Protein AF-X8CKJ4-F1 (afdb_monomer)

Organism: NCBI:txid1299334

Solvent-accessible surface area (backbone atoms only — not comparable to full-atom values): 7075 Å² total; per-residue (Å²): 136,66,80,82,80,67,78,68,46,52,74,96,68,57,70,65,60,54,52,52,49,43,58,41,60,77,74,44,66,90,84,60,79,77,89,66,78,39,74,68,74,57,91,97,54,74,76,64,42,65,44,78,80,78,81,80,62,81,64,52,54,68,33,39,58,53,70,74,53,47,56,64,44,53,79,79,44,57,70,70,46,46,53,50,48,62,72,48,64,50,80,65,81,48,67,63,61,75,72,41,75,43,53,63,66,45,72,54,48,85

pLDDT: mean 71.74, std 13.27, range [31.89, 90.19]

Structure (mmCIF, N/CA/C/O backbone):
data_AF-X8CKJ4-F1
#
_entry.id   AF-X8CKJ4-F1
#
loop_
_atom_site.group_PDB
_atom_site.id
_atom_site.type_symbol
_atom_site.label_atom_id
_atom_site.label_alt_id
_atom_site.label_comp_id
_atom_site.label_asym_id
_atom_site.label_entity_id
_atom_site.label_seq_id
_atom_site.pdbx_PDB_ins_code
_atom_site.Cartn_x
_atom_site.Cartn_y
_atom_site.Cartn_z
_atom_site.occupancy
_atom_site.B_iso_or_equiv
_atom_site.auth_seq_id
_atom_site.auth_comp_id
_atom_site.auth_asym_id
_atom_site.auth_atom_id
_atom_site.pdbx_PDB_model_num
ATOM 1 N N . MET A 1 1 ? 17.282 -19.488 1.053 1.00 34.41 1 MET A N 1
ATOM 2 C CA . MET A 1 1 ? 15.994 -19.614 1.767 1.00 34.41 1 MET A CA 1
ATOM 3 C C . MET A 1 1 ? 14.910 -19.018 0.884 1.00 34.41 1 MET A C 1
ATOM 5 O O . MET A 1 1 ? 15.140 -17.942 0.346 1.00 34.41 1 MET A O 1
ATOM 9 N N . ARG A 1 2 ? 13.818 -19.746 0.620 1.00 31.89 2 ARG A N 1
ATOM 10 C CA . ARG A 1 2 ? 12.728 -19.288 -0.262 1.00 31.89 2 ARG A CA 1
ATOM 11 C C . ARG A 1 2 ? 11.690 -18.553 0.589 1.00 31.89 2 ARG A C 1
ATOM 13 O O . ARG A 1 2 ? 11.316 -19.073 1.635 1.00 31.89 2 ARG A O 1
ATOM 20 N N . CYS A 1 3 ? 11.215 -17.388 0.141 1.00 32.31 3 CYS A N 1
ATOM 21 C CA . CYS A 1 3 ? 10.183 -16.604 0.840 1.00 32.31 3 CYS A CA 1
ATOM 22 C C . CYS A 1 3 ? 8.890 -17.398 1.128 1.00 32.31 3 CYS A C 1
ATOM 24 O O . CYS A 1 3 ? 8.136 -17.026 2.017 1.00 32.31 3 CYS A O 1
ATOM 26 N N . GLU A 1 4 ? 8.665 -18.517 0.434 1.00 38.94 4 GLU A N 1
ATOM 27 C CA . GLU A 1 4 ? 7.529 -19.428 0.633 1.00 38.94 4 GLU A CA 1
ATOM 28 C C . GLU A 1 4 ? 7.478 -20.074 2.032 1.00 38.94 4 GLU A C 1
ATOM 30 O O . GLU A 1 4 ? 6.409 -20.486 2.466 1.00 38.94 4 GLU A O 1
ATOM 35 N N . GLN A 1 5 ? 8.596 -20.152 2.766 1.00 38.59 5 GLN A N 1
ATOM 36 C CA . GLN A 1 5 ? 8.650 -20.855 4.059 1.00 38.59 5 GLN A CA 1
ATOM 37 C C . GLN A 1 5 ? 8.193 -20.033 5.272 1.00 38.59 5 GLN A C 1
ATOM 39 O O . GLN A 1 5 ? 8.125 -20.591 6.362 1.00 38.59 5 GLN A O 1
ATOM 44 N N . LEU A 1 6 ? 7.882 -18.743 5.116 1.00 42.69 6 LEU A N 1
ATOM 45 C CA . LEU A 1 6 ? 7.510 -17.893 6.254 1.00 42.69 6 LEU A CA 1
ATOM 46 C C . LEU A 1 6 ? 6.009 -17.612 6.373 1.00 42.69 6 LEU A C 1
ATOM 48 O O . LEU A 1 6 ? 5.610 -17.014 7.359 1.00 42.69 6 LEU A O 1
ATOM 52 N N . GLY A 1 7 ? 5.166 -17.997 5.407 1.00 42.62 7 GLY A N 1
ATOM 53 C CA . GLY A 1 7 ? 3.721 -17.708 5.467 1.00 42.62 7 GLY A CA 1
ATOM 54 C C . GLY A 1 7 ? 3.357 -16.211 5.506 1.00 42.62 7 GLY A C 1
ATOM 55 O O . GLY A 1 7 ? 2.177 -15.877 5.508 1.00 42.62 7 GLY A O 1
ATOM 56 N N . LEU A 1 8 ? 4.355 -15.320 5.486 1.00 50.59 8 LEU A N 1
ATOM 57 C CA . LEU A 1 8 ? 4.212 -13.873 5.528 1.00 50.59 8 LEU A CA 1
ATOM 58 C C . LEU A 1 8 ? 3.658 -13.393 4.185 1.00 50.59 8 LEU A C 1
ATOM 60 O O . LEU A 1 8 ? 4.369 -13.312 3.183 1.00 50.59 8 LEU A O 1
ATOM 64 N N . ARG A 1 9 ? 2.364 -13.075 4.164 1.00 58.41 9 ARG A N 1
ATOM 65 C CA . ARG A 1 9 ? 1.652 -12.475 3.015 1.00 58.41 9 ARG A CA 1
ATOM 66 C C . ARG A 1 9 ? 1.801 -10.953 2.961 1.00 58.41 9 ARG A C 1
ATOM 68 O O . ARG A 1 9 ? 1.004 -10.268 2.326 1.00 58.41 9 ARG A O 1
ATOM 75 N N . TRP A 1 10 ? 2.793 -10.427 3.668 1.00 56.47 10 TRP A N 1
ATOM 76 C CA . TRP A 1 10 ? 2.928 -9.011 3.935 1.00 56.47 10 TRP A CA 1
ATOM 77 C C . TRP A 1 10 ? 4.029 -8.514 3.008 1.00 56.47 10 TRP A C 1
ATOM 79 O O . TRP A 1 10 ? 5.098 -9.124 2.898 1.00 56.47 10 TRP A O 1
ATOM 89 N N . LEU A 1 11 ? 3.753 -7.430 2.290 1.00 63.75 11 LEU A N 1
ATOM 90 C CA . LEU A 1 11 ? 4.761 -6.796 1.455 1.00 63.75 11 LEU A CA 1
ATOM 91 C C . LEU A 1 11 ? 5.901 -6.331 2.373 1.00 63.75 11 LEU A C 1
ATOM 93 O O . LEU A 1 11 ? 5.632 -5.758 3.426 1.00 63.75 11 LEU A O 1
ATOM 97 N N . LEU A 1 12 ? 7.154 -6.589 1.990 1.00 58.12 12 LEU A N 1
ATOM 98 C CA . LEU A 1 12 ? 8.346 -6.116 2.702 1.00 58.12 12 LEU A CA 1
ATOM 99 C C . LEU A 1 12 ? 8.347 -4.576 2.685 1.00 58.12 12 LEU A C 1
ATOM 101 O O . LEU A 1 12 ? 8.888 -3.951 1.776 1.00 58.12 12 LEU A O 1
ATOM 105 N N . THR A 1 13 ? 7.654 -3.981 3.651 1.00 67.25 13 THR A N 1
ATOM 106 C CA . THR A 1 13 ? 7.495 -2.541 3.829 1.00 67.25 13 THR A CA 1
ATOM 107 C C . THR A 1 13 ? 8.354 -2.117 5.003 1.00 67.25 13 THR A C 1
ATOM 109 O O . THR A 1 13 ? 8.373 -2.776 6.043 1.00 67.25 13 THR A O 1
ATOM 112 N N . ASP A 1 14 ? 9.100 -1.032 4.844 1.00 77.25 14 ASP A N 1
ATOM 113 C CA . ASP A 1 14 ? 9.810 -0.448 5.970 1.00 77.25 14 ASP A CA 1
ATOM 114 C C . ASP A 1 14 ? 8.862 0.422 6.815 1.00 77.25 14 ASP A C 1
ATOM 116 O O . ASP A 1 14 ? 7.748 0.778 6.416 1.00 77.25 14 ASP A O 1
ATOM 120 N N . LYS A 1 15 ? 9.309 0.756 8.028 1.00 77.69 15 LYS A N 1
ATOM 121 C CA . LYS A 1 15 ? 8.548 1.587 8.966 1.00 77.69 15 LYS A CA 1
ATOM 122 C C . LYS A 1 15 ? 8.310 3.005 8.433 1.00 77.69 15 LYS A C 1
ATOM 124 O O . LYS A 1 15 ? 7.305 3.625 8.780 1.00 77.69 15 LYS A O 1
ATOM 129 N N . TYR A 1 16 ? 9.222 3.536 7.620 1.00 80.12 16 TYR A N 1
ATOM 130 C CA . TYR A 1 16 ? 9.096 4.882 7.068 1.00 80.12 16 TYR A CA 1
ATOM 131 C C . TYR A 1 16 ? 7.905 4.965 6.106 1.00 80.12 16 TYR A C 1
ATOM 133 O O . TYR A 1 16 ? 7.083 5.872 6.248 1.00 80.12 16 TYR A O 1
ATOM 141 N N . GLU A 1 17 ? 7.735 3.973 5.233 1.00 81.69 17 GLU A N 1
ATOM 142 C CA . GLU A 1 17 ? 6.585 3.876 4.324 1.00 81.69 17 GLU A CA 1
ATOM 143 C C . GLU A 1 17 ? 5.246 3.816 5.082 1.00 81.69 17 GLU A C 1
ATOM 145 O O . GLU A 1 17 ? 4.294 4.515 4.730 1.00 81.69 17 GLU A O 1
ATOM 150 N N . LEU A 1 18 ? 5.180 3.063 6.187 1.00 81.38 18 LEU A N 1
ATOM 151 C CA . LEU A 1 18 ? 3.980 2.997 7.036 1.00 81.38 18 LEU A CA 1
ATOM 152 C C . LEU A 1 18 ? 3.672 4.335 7.720 1.00 81.38 18 LEU A C 1
ATOM 154 O O . LEU A 1 18 ? 2.515 4.741 7.816 1.00 81.38 18 LEU A O 1
ATOM 158 N N . THR A 1 19 ? 4.710 5.051 8.152 1.00 82.69 19 THR A N 1
ATOM 159 C CA . THR A 1 19 ? 4.547 6.369 8.781 1.00 82.69 19 THR A CA 1
ATOM 160 C C . THR A 1 19 ? 4.070 7.411 7.762 1.00 82.69 19 THR A C 1
ATOM 162 O O . THR A 1 19 ? 3.209 8.237 8.068 1.00 82.69 19 THR A O 1
ATOM 165 N N . MET A 1 20 ? 4.581 7.360 6.525 1.00 84.19 20 MET A N 1
ATOM 166 C CA . MET A 1 20 ? 4.100 8.210 5.430 1.00 84.19 20 MET A CA 1
ATOM 167 C C . MET A 1 20 ? 2.648 7.908 5.061 1.00 84.19 20 MET A C 1
ATOM 169 O O . MET A 1 20 ? 1.877 8.832 4.796 1.00 84.19 20 MET A O 1
ATOM 173 N N . LEU A 1 21 ? 2.264 6.629 5.052 1.00 82.31 21 LEU A N 1
ATOM 174 C CA . LEU A 1 21 ? 0.887 6.235 4.789 1.00 82.31 21 LEU A CA 1
ATOM 175 C C . LEU A 1 21 ? -0.063 6.783 5.858 1.00 82.31 21 LEU A C 1
ATOM 177 O O . LEU A 1 21 ? -1.085 7.358 5.495 1.00 82.31 21 LEU A O 1
ATOM 181 N N . ALA A 1 22 ? 0.299 6.682 7.138 1.00 82.50 22 ALA A N 1
ATOM 182 C CA . ALA A 1 22 ? -0.496 7.236 8.234 1.00 82.50 22 ALA A CA 1
ATOM 183 C C . ALA A 1 22 ? -0.708 8.752 8.079 1.00 82.50 22 ALA A C 1
ATOM 185 O O . ALA A 1 22 ? -1.835 9.249 8.116 1.00 82.50 22 ALA A O 1
ATOM 186 N N . ALA A 1 23 ? 0.368 9.493 7.787 1.00 84.50 23 ALA A N 1
ATOM 187 C CA . ALA A 1 23 ? 0.286 10.931 7.526 1.00 84.50 23 ALA A CA 1
ATOM 188 C C . ALA A 1 23 ? -0.616 11.259 6.320 1.00 84.50 23 ALA A C 1
ATOM 190 O O . ALA A 1 23 ? -1.345 12.256 6.320 1.00 84.50 23 ALA A O 1
ATOM 191 N N . ARG A 1 24 ? -0.597 10.411 5.288 1.00 82.50 24 ARG A N 1
ATOM 192 C CA . ARG A 1 24 ? -1.456 10.556 4.112 1.00 82.50 24 ARG A CA 1
ATOM 193 C C . ARG A 1 24 ? -2.921 10.268 4.431 1.00 82.50 24 ARG A C 1
ATOM 195 O O . ARG A 1 24 ? -3.766 11.048 4.007 1.00 82.50 24 ARG A O 1
ATOM 202 N N . CYS A 1 25 ? -3.230 9.213 5.183 1.00 81.56 25 CYS A N 1
ATOM 203 C CA . CYS A 1 25 ? -4.598 8.897 5.610 1.00 81.56 25 CYS A CA 1
ATOM 204 C C . CYS A 1 25 ? -5.222 10.035 6.431 1.00 81.56 25 CYS A C 1
ATOM 206 O O . CYS A 1 25 ? -6.411 10.309 6.294 1.00 81.56 25 CYS A O 1
ATOM 208 N N . ALA A 1 26 ? -4.413 10.757 7.210 1.00 82.50 26 ALA A N 1
ATOM 209 C CA . ALA A 1 26 ? -4.866 11.925 7.964 1.00 82.50 26 ALA A CA 1
ATOM 210 C C . ALA A 1 26 ? -5.175 13.161 7.093 1.00 82.50 26 ALA A C 1
ATOM 212 O O . ALA A 1 26 ? -5.880 14.065 7.536 1.00 82.50 26 ALA A O 1
ATOM 213 N N . THR A 1 27 ? -4.630 13.241 5.874 1.00 83.12 27 THR A N 1
ATOM 214 C CA . THR A 1 27 ? -4.633 14.475 5.062 1.00 83.12 27 THR A CA 1
ATOM 215 C C . THR A 1 27 ? -5.311 14.333 3.703 1.00 83.12 27 THR A C 1
ATOM 217 O O . THR A 1 27 ? -5.646 15.337 3.073 1.00 83.12 27 THR A O 1
ATOM 220 N N . VAL A 1 28 ? -5.524 13.105 3.229 1.00 78.25 28 VAL A N 1
ATOM 221 C CA . VAL A 1 28 ? -5.980 12.809 1.871 1.00 78.25 28 VAL A CA 1
ATOM 222 C C . VAL A 1 28 ? -7.066 11.729 1.914 1.00 78.25 28 VAL A C 1
ATOM 224 O O . VAL A 1 28 ? -6.896 10.727 2.607 1.00 78.25 28 VAL A O 1
ATOM 227 N N . PRO A 1 29 ? -8.169 11.870 1.151 1.00 76.94 29 PRO A N 1
ATOM 228 C CA . PRO A 1 29 ? -9.198 10.841 1.093 1.00 76.94 29 PRO A CA 1
ATOM 229 C C . PRO A 1 29 ? -8.651 9.518 0.523 1.00 76.94 29 PRO A C 1
ATOM 231 O O . PRO A 1 29 ? -7.815 9.533 -0.389 1.00 76.94 29 PRO A O 1
ATOM 234 N N . PRO A 1 30 ? -9.183 8.367 0.975 1.00 68.69 30 PRO A N 1
ATOM 235 C CA . PRO A 1 30 ? -8.698 7.037 0.589 1.00 68.69 30 PRO A CA 1
ATOM 236 C C . PRO A 1 30 ? -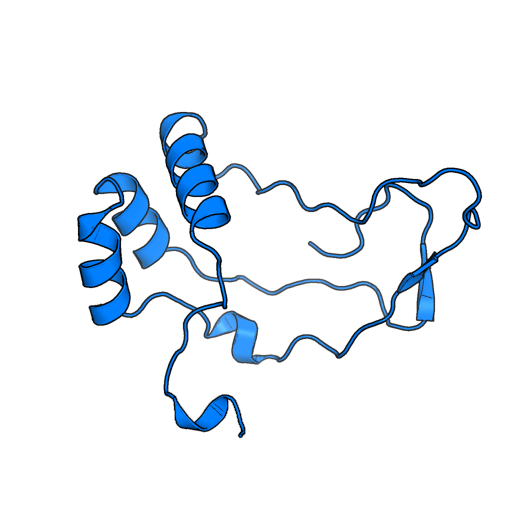8.835 6.727 -0.913 1.00 68.69 30 PRO A C 1
ATOM 238 O O . PRO A 1 30 ? -8.185 5.818 -1.418 1.00 68.69 30 PRO A O 1
ATOM 241 N N . SER A 1 31 ? -9.639 7.495 -1.655 1.00 68.88 31 SER A N 1
ATOM 242 C CA . SER A 1 31 ? -9.817 7.360 -3.107 1.00 68.88 31 SER A CA 1
ATOM 243 C C . SER A 1 31 ? -8.699 7.991 -3.945 1.00 68.88 31 SER A C 1
ATOM 245 O O . SER A 1 31 ? -8.631 7.758 -5.155 1.00 68.88 31 SER A O 1
ATOM 247 N N . ALA A 1 32 ? -7.813 8.791 -3.346 1.00 65.38 32 ALA A N 1
ATOM 248 C CA . ALA A 1 32 ? -6.692 9.371 -4.072 1.00 65.38 32 ALA A CA 1
ATOM 249 C C . ALA A 1 32 ? -5.681 8.278 -4.450 1.00 65.38 32 ALA A C 1
ATOM 251 O O . ALA A 1 32 ? -5.208 7.523 -3.599 1.00 65.38 32 ALA A O 1
ATOM 252 N N . ALA A 1 33 ? -5.279 8.226 -5.719 1.00 64.38 33 ALA A N 1
ATOM 253 C CA . ALA A 1 33 ? -4.232 7.308 -6.157 1.00 64.38 33 ALA A CA 1
ATOM 254 C C . ALA A 1 33 ? -2.883 7.663 -5.495 1.00 64.38 33 ALA A C 1
ATOM 256 O O . ALA A 1 33 ? -2.542 8.851 -5.418 1.00 64.38 33 ALA A O 1
ATOM 257 N N . PRO A 1 34 ? -2.102 6.678 -5.014 1.00 63.84 34 PRO A N 1
ATOM 258 C CA . PRO A 1 34 ? -0.763 6.941 -4.510 1.00 63.84 34 PRO A CA 1
ATOM 259 C C . PRO A 1 34 ? 0.156 7.421 -5.647 1.00 63.84 34 PRO A C 1
ATOM 261 O O . PRO A 1 34 ? -0.034 7.054 -6.815 1.00 63.84 34 PRO A O 1
ATOM 264 N N . PRO A 1 35 ? 1.162 8.255 -5.347 1.00 61.69 35 PRO A N 1
ATOM 265 C CA . PRO A 1 35 ? 2.125 8.678 -6.351 1.00 61.69 35 PRO A CA 1
ATOM 266 C C . PRO A 1 35 ? 2.966 7.477 -6.811 1.00 61.69 35 PRO A C 1
ATOM 268 O O . PRO A 1 35 ? 3.822 6.997 -6.080 1.00 61.69 35 PRO A O 1
ATOM 271 N N . SER A 1 36 ? 2.770 6.997 -8.045 1.00 61.19 36 SER A N 1
ATOM 272 C CA . SER A 1 36 ? 3.766 6.122 -8.679 1.00 61.19 36 SER A CA 1
ATOM 273 C C . SER A 1 36 ? 4.936 6.955 -9.207 1.00 61.19 36 SER A C 1
ATOM 275 O O . SER A 1 36 ? 4.731 7.927 -9.941 1.00 61.19 36 SER A O 1
ATOM 277 N N . SER A 1 37 ? 6.162 6.596 -8.823 1.00 57.62 37 SER A N 1
ATOM 278 C CA . SER A 1 37 ? 7.378 7.252 -9.307 1.00 57.62 37 SER A CA 1
ATOM 279 C C . SER A 1 37 ? 8.290 6.254 -10.010 1.00 57.62 37 SER A C 1
ATOM 281 O O . SER A 1 37 ? 8.352 5.073 -9.678 1.00 57.62 37 SER A O 1
ATOM 283 N N . CYS A 1 38 ? 8.996 6.740 -11.022 1.00 61.75 38 CYS A N 1
ATOM 284 C CA . CYS A 1 38 ? 10.153 6.064 -11.582 1.00 61.75 38 CYS A CA 1
ATOM 285 C C . CYS A 1 38 ? 11.347 6.995 -11.387 1.00 61.75 38 CYS A C 1
ATOM 287 O O . CYS A 1 38 ? 11.168 8.215 -11.352 1.00 61.75 38 CYS A O 1
ATOM 289 N N . SER A 1 39 ? 12.546 6.428 -11.222 1.00 62.94 39 SER A N 1
ATOM 290 C CA . SER A 1 39 ? 13.724 7.170 -10.768 1.00 62.94 39 SER A CA 1
ATOM 291 C C . SER A 1 39 ? 13.888 8.504 -11.509 1.00 62.94 39 SER A C 1
ATOM 293 O O . SER A 1 39 ? 13.856 8.512 -12.748 1.00 62.94 39 SER A O 1
ATOM 295 N N . PRO A 1 40 ? 14.120 9.613 -10.788 1.00 61.94 40 PRO A N 1
ATOM 296 C CA . PRO A 1 40 ? 14.281 10.918 -11.407 1.00 61.94 40 PRO A CA 1
ATOM 297 C C . PRO A 1 40 ? 15.476 10.925 -12.379 1.00 61.94 40 PRO A C 1
ATOM 299 O O . PRO A 1 40 ? 16.371 10.062 -12.299 1.00 61.94 40 PRO A O 1
ATOM 302 N N . PRO A 1 41 ? 15.500 11.858 -13.347 1.00 64.44 41 PRO A N 1
ATOM 303 C CA . PRO A 1 41 ? 16.706 12.128 -14.123 1.00 64.44 41 PRO A CA 1
ATOM 304 C C . PRO A 1 41 ? 17.887 12.381 -13.180 1.00 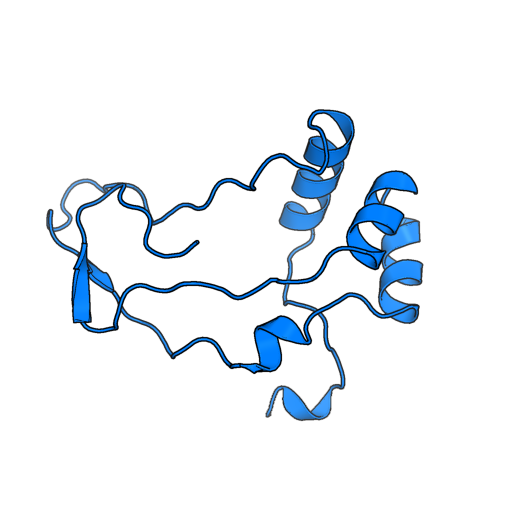64.44 41 PRO A C 1
ATOM 306 O O . PRO A 1 41 ? 17.735 12.994 -12.129 1.00 64.44 41 PRO A O 1
ATOM 309 N N . ALA A 1 42 ? 19.059 11.869 -13.549 1.00 66.50 42 ALA A N 1
ATOM 310 C CA . ALA A 1 42 ? 20.289 12.051 -12.788 1.00 66.50 42 ALA A CA 1
ATOM 311 C C . ALA A 1 42 ? 21.354 12.644 -13.721 1.00 66.50 42 ALA A C 1
ATOM 313 O O . ALA A 1 42 ? 21.451 12.182 -14.866 1.00 66.50 42 ALA A O 1
ATOM 314 N N . PRO A 1 43 ? 22.132 13.641 -13.268 1.00 77.56 43 PRO A N 1
ATOM 315 C CA . PRO A 1 43 ? 23.167 14.262 -14.085 1.00 77.56 43 PRO A CA 1
ATOM 316 C C . PRO A 1 43 ? 24.228 13.233 -14.499 1.00 77.56 43 PRO A C 1
ATOM 318 O O . PRO A 1 43 ? 24.560 12.323 -13.740 1.00 77.56 43 PRO A O 1
ATOM 321 N N . GLY A 1 44 ? 24.720 13.342 -15.735 1.00 76.62 44 GLY A N 1
ATOM 322 C CA . GLY A 1 44 ? 25.719 12.424 -16.297 1.00 76.62 44 GLY A CA 1
ATOM 323 C C . GLY A 1 44 ? 25.197 11.030 -16.672 1.00 76.62 44 GLY A C 1
ATOM 324 O O . GLY A 1 44 ? 25.986 10.180 -17.078 1.00 76.62 44 GLY A O 1
ATOM 325 N N . ARG A 1 45 ? 23.886 10.767 -16.559 1.00 67.00 45 ARG A N 1
ATOM 326 C CA . ARG A 1 45 ? 23.285 9.497 -16.995 1.00 67.00 45 ARG A CA 1
ATOM 327 C C . ARG A 1 45 ? 22.631 9.607 -18.374 1.00 67.00 45 ARG A C 1
ATOM 329 O O . ARG A 1 45 ? 22.128 10.676 -18.717 1.00 67.00 45 ARG A O 1
ATOM 336 N N . PRO A 1 46 ? 22.567 8.499 -19.137 1.00 67.69 46 PRO A N 1
ATOM 337 C CA . PRO A 1 46 ? 21.867 8.473 -20.415 1.00 67.69 46 PRO A CA 1
ATOM 338 C C . PRO A 1 46 ? 20.415 8.946 -20.279 1.00 67.69 46 PRO A C 1
ATOM 340 O O . PRO A 1 46 ? 19.715 8.591 -19.324 1.00 67.69 46 PRO A O 1
ATOM 343 N N . SER A 1 47 ? 19.954 9.701 -21.278 1.00 70.19 47 SER A N 1
ATOM 344 C CA . SER A 1 47 ? 18.564 10.158 -21.426 1.00 70.19 47 SER A CA 1
ATOM 345 C C . SER A 1 47 ? 17.577 9.020 -21.704 1.00 70.19 47 SER A C 1
ATOM 347 O O . SER A 1 47 ? 16.370 9.241 -21.728 1.00 70.19 47 SER A O 1
ATOM 349 N N . LEU A 1 48 ? 18.080 7.799 -21.891 1.00 66.81 48 LEU A N 1
ATOM 350 C CA . LEU A 1 48 ? 17.302 6.602 -22.148 1.00 66.81 48 LEU A CA 1
ATOM 351 C C . LEU A 1 48 ? 17.621 5.542 -21.095 1.00 66.81 48 LEU A C 1
ATOM 353 O O . LEU A 1 48 ? 18.782 5.194 -20.880 1.00 66.81 48 LEU A O 1
ATOM 357 N N . ARG A 1 49 ? 16.586 5.009 -20.445 1.00 69.44 49 ARG A N 1
ATOM 358 C CA . ARG A 1 49 ? 16.708 3.913 -19.475 1.00 69.44 49 ARG A CA 1
ATOM 359 C C . ARG A 1 49 ? 15.930 2.710 -19.973 1.00 69.44 49 ARG A C 1
ATOM 361 O O . ARG A 1 4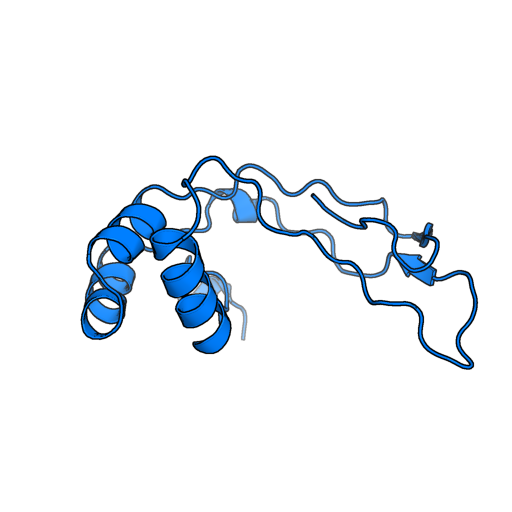9 ? 14.881 2.873 -20.580 1.00 69.44 49 ARG A O 1
ATOM 368 N N . VAL A 1 50 ? 16.423 1.505 -19.719 1.00 71.62 50 VAL A N 1
ATOM 369 C CA . VAL A 1 50 ? 15.716 0.273 -20.086 1.00 71.62 50 VAL A CA 1
ATOM 370 C C . VAL A 1 50 ? 15.016 -0.283 -18.854 1.00 71.62 50 VAL A C 1
ATOM 372 O O . VAL A 1 50 ? 15.635 -0.414 -17.800 1.00 71.62 50 VAL A O 1
ATOM 375 N N . VAL A 1 51 ? 13.734 -0.624 -18.985 1.00 71.44 51 VAL A N 1
ATOM 376 C CA . VAL A 1 51 ? 12.976 -1.309 -17.931 1.00 71.44 51 VAL A CA 1
ATOM 377 C C . VAL A 1 51 ? 13.595 -2.685 -17.705 1.00 71.44 51 VAL A C 1
ATOM 379 O O . VAL A 1 51 ? 13.559 -3.555 -18.585 1.00 71.44 51 VAL A O 1
ATOM 382 N N . ALA A 1 52 ? 14.161 -2.866 -16.516 1.00 64.81 52 ALA A N 1
ATOM 383 C CA . ALA A 1 52 ? 14.763 -4.101 -16.041 1.00 64.81 52 ALA A CA 1
ATOM 384 C C . ALA A 1 52 ? 14.116 -4.524 -14.713 1.00 64.81 52 ALA A C 1
ATOM 386 O O . ALA A 1 52 ? 13.630 -3.685 -13.961 1.00 64.81 52 ALA A O 1
ATOM 387 N N . GLY A 1 53 ? 14.098 -5.831 -14.452 1.00 67.19 53 GLY A N 1
ATOM 388 C CA . GLY A 1 53 ? 13.454 -6.434 -13.285 1.00 67.19 53 GLY A CA 1
ATOM 389 C C . GLY A 1 53 ? 12.941 -7.842 -13.585 1.00 67.19 53 GLY A C 1
ATOM 390 O O . GLY A 1 53 ? 12.881 -8.261 -14.749 1.00 67.19 53 GLY A O 1
ATOM 391 N N . LEU A 1 54 ? 12.592 -8.576 -12.530 1.00 61.19 54 LEU A N 1
ATOM 392 C CA . LEU A 1 54 ? 11.813 -9.809 -12.636 1.00 61.19 54 LEU A CA 1
ATOM 393 C C . LEU A 1 54 ? 10.332 -9.450 -12.837 1.00 61.19 54 LEU A C 1
ATOM 395 O O . LEU A 1 54 ? 9.898 -8.412 -12.330 1.00 61.19 54 LEU A O 1
ATOM 399 N N . PRO A 1 55 ? 9.553 -10.258 -13.581 1.00 65.75 55 PRO A N 1
ATOM 400 C CA . PRO A 1 55 ? 8.112 -10.058 -13.636 1.00 65.75 55 PRO A CA 1
ATOM 401 C C . PRO A 1 55 ? 7.555 -10.104 -12.213 1.00 65.75 55 PRO A C 1
ATOM 403 O O . PRO A 1 55 ? 7.920 -10.986 -11.433 1.00 65.75 55 PRO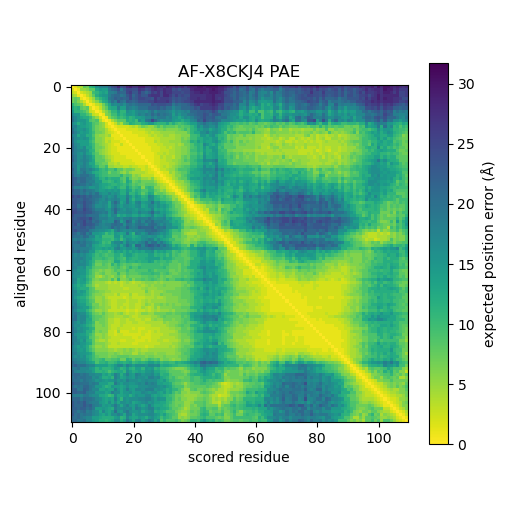 A O 1
ATOM 406 N N . LEU A 1 56 ? 6.688 -9.148 -11.877 1.00 70.00 56 LEU A N 1
ATOM 407 C CA . LEU A 1 56 ? 5.982 -9.189 -10.603 1.00 70.00 56 LEU A CA 1
ATOM 408 C C . LEU A 1 56 ? 5.167 -10.487 -10.532 1.00 70.00 56 LEU A C 1
ATOM 410 O O . LEU A 1 56 ? 4.524 -10.856 -11.523 1.00 70.00 56 LEU A O 1
ATOM 414 N N . PRO A 1 57 ? 5.207 -11.205 -9.400 1.00 70.19 57 PRO A N 1
ATOM 415 C CA . PRO A 1 57 ? 4.487 -12.458 -9.282 1.00 70.19 57 PRO A CA 1
ATOM 416 C C . PRO A 1 57 ? 2.978 -12.192 -9.289 1.00 70.19 57 PRO A C 1
ATOM 418 O O . PRO A 1 57 ? 2.503 -11.184 -8.769 1.00 70.19 57 PRO A O 1
ATOM 421 N N . ARG A 1 58 ? 2.196 -13.116 -9.862 1.00 70.12 58 ARG A N 1
ATOM 422 C CA . ARG A 1 58 ? 0.723 -13.017 -9.843 1.00 70.12 58 ARG A CA 1
ATOM 423 C C . ARG A 1 58 ? 0.156 -12.997 -8.419 1.00 70.12 58 ARG A C 1
ATOM 425 O O . ARG A 1 58 ? -0.896 -12.403 -8.211 1.00 70.12 58 ARG A O 1
ATOM 432 N N . SER A 1 59 ? 0.891 -13.558 -7.456 1.00 73.25 59 SER A N 1
ATOM 433 C CA . SER A 1 59 ? 0.561 -13.534 -6.029 1.00 73.25 59 SER A CA 1
ATOM 434 C C . SER A 1 59 ? 0.548 -12.131 -5.418 1.00 73.25 59 SER A C 1
ATOM 436 O O . SER A 1 59 ? 0.130 -11.982 -4.278 1.00 73.25 59 SER A O 1
ATOM 438 N N . VAL A 1 60 ? 0.933 -11.076 -6.152 1.00 73.06 60 VAL A N 1
ATOM 439 C CA . VAL A 1 60 ? 0.789 -9.696 -5.663 1.00 73.06 60 VAL A CA 1
ATOM 440 C C . VAL A 1 60 ? -0.650 -9.370 -5.264 1.00 73.06 60 VAL A C 1
ATOM 442 O O . VAL A 1 60 ? -0.860 -8.670 -4.279 1.00 73.06 60 VAL A O 1
ATOM 445 N N . ALA A 1 61 ? -1.637 -9.902 -5.987 1.00 73.00 61 ALA A N 1
ATOM 446 C CA . ALA A 1 61 ? -3.048 -9.705 -5.653 1.00 73.00 61 ALA A CA 1
ATOM 447 C C . ALA A 1 61 ? -3.457 -10.372 -4.323 1.00 73.00 61 ALA A C 1
ATOM 449 O O . ALA A 1 61 ? -4.491 -10.029 -3.753 1.00 73.00 61 ALA A O 1
ATOM 450 N N . GLU A 1 62 ? -2.655 -11.318 -3.834 1.00 77.06 62 GLU A N 1
ATOM 451 C CA . GLU A 1 62 ? -2.875 -12.035 -2.577 1.00 77.06 62 GLU A CA 1
ATOM 452 C C . GLU A 1 62 ? -2.194 -11.343 -1.389 1.00 77.06 62 GLU A C 1
ATOM 454 O O . GLU A 1 62 ? -2.479 -11.697 -0.244 1.00 77.06 62 GLU A O 1
ATOM 459 N N . PHE A 1 63 ? -1.324 -10.352 -1.637 1.00 77.44 63 PHE A N 1
ATOM 460 C CA . PHE A 1 63 ? -0.698 -9.589 -0.564 1.00 77.44 63 PHE A CA 1
ATOM 461 C C . PHE A 1 63 ? -1.738 -8.780 0.212 1.00 77.44 63 PHE A C 1
ATOM 463 O O . PHE A 1 63 ? -2.650 -8.162 -0.346 1.00 77.44 63 PHE A O 1
ATOM 470 N N . GLY A 1 64 ? -1.563 -8.777 1.525 1.00 80.25 64 GLY A N 1
ATOM 471 C CA . GLY A 1 64 ? -2.401 -8.076 2.480 1.00 80.25 64 GLY A CA 1
ATOM 472 C C . GLY A 1 64 ? -1.836 -8.239 3.884 1.00 80.25 64 GLY A C 1
ATOM 473 O O . GLY A 1 64 ? -0.883 -8.987 4.100 1.00 80.25 64 GLY A O 1
ATOM 474 N N . PHE A 1 65 ? -2.430 -7.531 4.831 1.00 84.00 65 PHE A N 1
ATOM 475 C CA . PHE A 1 65 ? -2.110 -7.669 6.246 1.00 84.00 65 PHE A CA 1
ATOM 476 C C . PHE A 1 65 ? -3.102 -8.668 6.846 1.00 84.00 65 PHE A C 1
ATOM 478 O O . PHE A 1 65 ? -4.312 -8.489 6.696 1.00 84.00 65 PHE A O 1
ATOM 485 N N . ASP A 1 66 ? -2.596 -9.758 7.422 1.00 84.75 66 ASP A N 1
ATOM 486 C CA . ASP A 1 66 ? -3.421 -10.672 8.214 1.00 84.75 66 ASP A CA 1
ATOM 487 C C . ASP A 1 66 ? -3.698 -10.073 9.603 1.00 84.75 66 ASP A C 1
ATOM 489 O O . ASP A 1 66 ? -3.235 -8.979 9.924 1.00 84.75 66 ASP A O 1
ATOM 493 N N . ASP A 1 67 ? -4.523 -10.744 10.405 1.00 88.12 67 ASP A N 1
ATOM 494 C CA . ASP A 1 67 ? -4.943 -10.202 11.699 1.00 88.12 67 ASP A CA 1
ATOM 495 C C . ASP A 1 67 ? -3.758 -10.021 12.660 1.00 88.12 67 ASP A C 1
ATOM 497 O O . ASP A 1 67 ? -3.640 -8.956 13.264 1.00 88.12 67 ASP A O 1
ATOM 501 N N . ASP A 1 68 ? -2.824 -10.977 12.695 1.00 87.00 68 ASP A N 1
ATOM 502 C CA . ASP A 1 68 ? -1.592 -10.887 13.491 1.00 87.00 68 ASP A CA 1
ATOM 503 C C . ASP A 1 68 ? -0.754 -9.654 13.090 1.00 87.00 68 ASP A C 1
ATOM 505 O O . ASP A 1 68 ? -0.208 -8.944 13.940 1.00 87.00 68 ASP A O 1
ATOM 509 N N . ALA A 1 69 ? -0.681 -9.345 11.789 1.00 85.00 69 ALA A N 1
ATOM 510 C CA . ALA A 1 69 ? -0.042 -8.127 11.295 1.00 85.00 69 ALA A CA 1
ATOM 511 C C . ALA A 1 69 ? -0.706 -6.858 11.787 1.00 85.00 69 ALA A C 1
ATOM 513 O O . ALA A 1 69 ? -0.030 -5.902 12.171 1.00 85.00 69 ALA A O 1
ATOM 514 N N . LEU A 1 70 ? -2.031 -6.826 11.712 1.00 88.31 70 LEU A N 1
ATOM 515 C CA . LEU A 1 70 ? -2.805 -5.649 12.061 1.00 88.31 70 LEU A CA 1
ATOM 516 C C . LEU A 1 70 ? -2.748 -5.386 13.566 1.00 88.31 70 LEU A C 1
ATOM 518 O O . LEU A 1 70 ? -2.690 -4.221 13.949 1.00 88.31 70 LEU A O 1
ATOM 522 N N . GLU A 1 71 ? -2.692 -6.428 14.398 1.00 89.44 71 GLU A N 1
ATOM 523 C CA . GLU A 1 71 ? -2.481 -6.296 15.844 1.00 89.44 71 GLU A CA 1
ATOM 524 C C . GLU A 1 71 ? -1.125 -5.659 16.164 1.00 89.44 71 GLU A C 1
ATOM 526 O O . GLU A 1 71 ? -1.077 -4.655 16.874 1.00 89.44 71 GLU A O 1
ATOM 531 N N . LEU A 1 72 ? -0.035 -6.153 15.564 1.00 87.38 72 LEU A N 1
ATOM 532 C CA . LEU A 1 72 ? 1.298 -5.562 15.747 1.00 87.38 72 LEU A CA 1
ATOM 533 C C . LEU A 1 72 ? 1.366 -4.112 15.25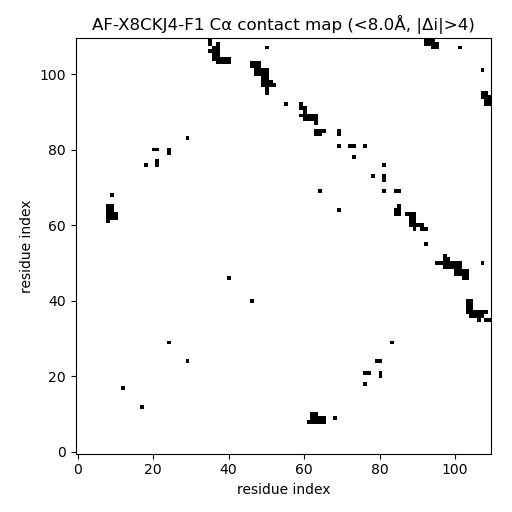3 1.00 87.38 72 LEU A C 1
ATOM 535 O O . LEU A 1 72 ? 2.019 -3.260 15.855 1.00 87.38 72 LEU A O 1
ATOM 539 N N . LEU A 1 73 ? 0.701 -3.811 14.138 1.00 87.06 73 LEU A N 1
ATOM 540 C CA . LEU A 1 73 ? 0.674 -2.463 13.581 1.00 87.06 73 LEU A CA 1
ATOM 541 C C . LEU A 1 73 ? -0.196 -1.505 14.401 1.00 87.06 73 LEU A C 1
ATOM 543 O O . LEU A 1 73 ? 0.103 -0.311 14.422 1.00 87.06 73 LEU A O 1
ATOM 547 N N . ALA A 1 74 ? -1.223 -1.998 15.096 1.00 90.19 74 ALA A N 1
ATOM 548 C CA . ALA A 1 74 ? -2.079 -1.193 15.966 1.00 90.19 74 ALA A CA 1
ATOM 549 C C . ALA A 1 74 ? -1.345 -0.645 17.201 1.00 90.19 74 ALA A C 1
ATOM 551 O O . ALA A 1 74 ? -1.778 0.356 17.767 1.00 90.19 74 ALA A O 1
ATOM 552 N N . GLU A 1 75 ? -0.206 -1.229 17.589 1.00 89.56 75 GLU A N 1
ATOM 553 C CA . GLU A 1 75 ? 0.664 -0.662 18.631 1.00 89.56 75 GLU A CA 1
ATOM 554 C C . GLU A 1 75 ? 1.306 0.675 18.210 1.00 89.56 75 GLU A C 1
ATOM 556 O O . GLU A 1 75 ? 1.758 1.449 19.056 1.00 89.56 75 GLU A O 1
ATOM 561 N N . PHE A 1 76 ? 1.367 0.953 16.903 1.00 87.44 76 PHE A N 1
ATOM 562 C CA . PHE A 1 76 ? 2.085 2.094 16.330 1.00 87.44 76 PHE A CA 1
ATOM 563 C C . PHE A 1 76 ? 1.204 3.023 15.478 1.00 87.44 76 PHE A C 1
ATOM 565 O O . PHE A 1 76 ? 1.438 4.233 15.453 1.00 87.44 76 PHE A O 1
ATOM 572 N N . LEU A 1 77 ? 0.222 2.481 14.760 1.00 87.19 77 LEU A N 1
ATOM 573 C CA . LEU A 1 77 ? -0.635 3.216 13.830 1.00 87.19 77 LEU A CA 1
ATOM 574 C C . LEU A 1 77 ? -1.963 3.607 14.475 1.00 87.19 77 LEU A C 1
ATOM 576 O O . LEU A 1 77 ? -2.492 2.904 15.332 1.00 87.19 77 LEU A O 1
ATOM 580 N N . ASP A 1 78 ? -2.542 4.718 14.018 1.00 89.50 78 ASP A N 1
AT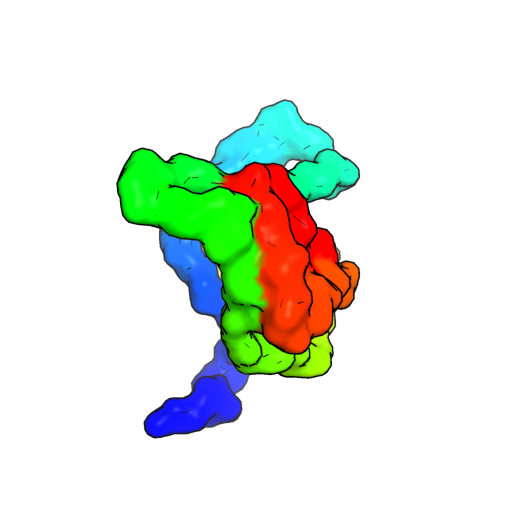OM 581 C CA . ASP A 1 78 ? -3.885 5.105 14.434 1.00 89.50 78 ASP A CA 1
ATOM 582 C C . ASP A 1 78 ? -4.951 4.132 13.872 1.00 89.50 78 ASP A C 1
ATOM 584 O O . ASP A 1 78 ? -4.747 3.528 12.809 1.00 89.50 78 ASP A O 1
ATOM 588 N N . PRO A 1 79 ? -6.119 4.001 14.532 1.00 90.12 79 PRO A N 1
ATOM 589 C CA . PRO A 1 79 ? -7.149 3.044 14.127 1.00 90.12 79 PRO A CA 1
ATOM 590 C C . PRO A 1 79 ? -7.653 3.217 12.689 1.00 90.12 79 PRO A C 1
ATOM 592 O O . PRO A 1 79 ? -7.994 2.228 12.043 1.00 90.12 79 PRO A O 1
ATOM 595 N N . ALA A 1 80 ? -7.695 4.448 12.165 1.00 86.94 80 ALA A N 1
ATOM 596 C CA . ALA A 1 80 ? -8.169 4.690 10.805 1.00 86.94 80 ALA A CA 1
ATOM 597 C C . ALA A 1 80 ? -7.158 4.184 9.767 1.00 86.94 80 ALA A C 1
ATOM 599 O O . ALA A 1 80 ? -7.551 3.628 8.739 1.00 86.94 80 ALA A O 1
ATOM 600 N N . THR A 1 81 ? -5.859 4.306 10.053 1.00 87.69 81 THR A N 1
ATOM 601 C CA . THR A 1 81 ? -4.804 3.726 9.215 1.00 87.69 81 THR A CA 1
ATOM 602 C C . THR A 1 81 ? -4.809 2.196 9.270 1.00 87.69 81 THR A C 1
ATOM 604 O O . THR A 1 81 ? -4.676 1.558 8.225 1.00 87.69 81 THR A O 1
ATOM 607 N N . VAL A 1 82 ? -5.020 1.585 10.441 1.00 90.06 82 VAL A N 1
ATOM 608 C CA . VAL A 1 82 ? -5.140 0.115 10.565 1.00 90.06 82 VAL A CA 1
ATOM 609 C C . VAL A 1 82 ? -6.341 -0.406 9.771 1.00 90.06 82 VAL A C 1
ATOM 611 O O . VAL A 1 82 ? -6.215 -1.377 9.023 1.00 90.06 82 VAL A O 1
ATOM 614 N N . GLU A 1 83 ? -7.488 0.269 9.859 1.00 89.19 83 GLU A N 1
ATOM 615 C CA . GLU A 1 83 ? -8.680 -0.104 9.094 1.00 89.19 83 GLU A CA 1
ATOM 616 C C . GLU A 1 83 ? -8.464 0.060 7.584 1.00 89.19 83 GLU A C 1
ATOM 618 O O . GLU A 1 83 ? -8.836 -0.812 6.796 1.00 89.19 83 GLU A O 1
ATOM 623 N N . TYR A 1 84 ? -7.771 1.124 7.168 1.00 85.56 84 TYR A N 1
ATOM 624 C CA . TYR A 1 84 ? -7.361 1.294 5.777 1.00 85.56 84 TYR A CA 1
ATOM 625 C C . TYR A 1 84 ? -6.501 0.115 5.293 1.00 85.56 84 TYR A C 1
ATOM 627 O O . TYR A 1 84 ? -6.744 -0.415 4.207 1.00 85.56 84 TYR A O 1
ATOM 635 N N . LEU A 1 85 ? -5.526 -0.339 6.087 1.00 87.12 85 LEU A N 1
ATOM 636 C CA . LEU A 1 85 ? -4.673 -1.480 5.735 1.00 87.12 85 LEU A CA 1
ATOM 637 C C . LEU A 1 85 ? -5.452 -2.798 5.643 1.00 87.12 85 LEU A C 1
ATOM 639 O O . LEU A 1 85 ? -5.177 -3.595 4.745 1.00 87.12 85 LEU A O 1
ATOM 643 N N . ARG A 1 86 ? -6.447 -3.003 6.513 1.00 88.69 86 ARG A N 1
ATOM 644 C CA . ARG A 1 86 ? -7.310 -4.196 6.531 1.00 88.69 86 ARG A CA 1
ATOM 645 C C . ARG A 1 86 ? -8.096 -4.373 5.231 1.00 88.69 86 ARG A C 1
ATOM 647 O O . ARG A 1 86 ? -8.216 -5.486 4.715 1.00 88.69 86 ARG A O 1
ATOM 654 N N . VAL A 1 87 ? -8.639 -3.279 4.697 1.00 86.19 87 VAL A N 1
ATOM 655 C CA . VAL A 1 87 ? -9.479 -3.306 3.485 1.00 86.19 87 VAL A CA 1
ATOM 656 C C . VAL A 1 87 ? -8.686 -3.091 2.196 1.00 86.19 87 VAL A C 1
ATOM 658 O O . VAL A 1 87 ? -9.188 -3.379 1.106 1.00 86.19 87 VAL A O 1
ATOM 661 N N . THR A 1 88 ? -7.445 -2.609 2.294 1.00 79.62 88 THR A N 1
ATOM 662 C CA . THR A 1 88 ? -6.593 -2.369 1.128 1.00 79.62 88 THR A CA 1
ATOM 663 C C . THR A 1 88 ? -6.207 -3.682 0.462 1.00 79.62 88 THR A C 1
ATOM 665 O O . THR A 1 88 ? -5.654 -4.594 1.074 1.00 79.62 88 THR A O 1
ATOM 668 N N . ARG A 1 89 ? -6.461 -3.760 -0.846 1.00 77.44 89 ARG A N 1
ATOM 669 C CA . ARG A 1 89 ? -6.038 -4.870 -1.701 1.00 77.44 89 ARG A CA 1
ATOM 670 C C . ARG A 1 89 ? -5.235 -4.338 -2.872 1.00 77.44 89 ARG A C 1
ATOM 672 O O . ARG A 1 89 ? -5.609 -3.345 -3.496 1.00 77.44 89 ARG A O 1
ATOM 679 N N . PHE A 1 90 ? -4.144 -5.022 -3.199 1.00 73.19 90 PHE A N 1
ATOM 680 C CA . PHE A 1 90 ? -3.328 -4.685 -4.359 1.00 73.19 90 PHE A CA 1
ATOM 681 C C . PHE A 1 90 ? -4.061 -5.104 -5.641 1.00 73.19 90 PHE A C 1
ATOM 683 O O . PHE A 1 90 ? -3.970 -6.240 -6.104 1.00 73.19 90 PHE A O 1
ATOM 690 N N . ALA A 1 91 ? -4.819 -4.172 -6.217 1.00 62.97 91 ALA A N 1
ATOM 691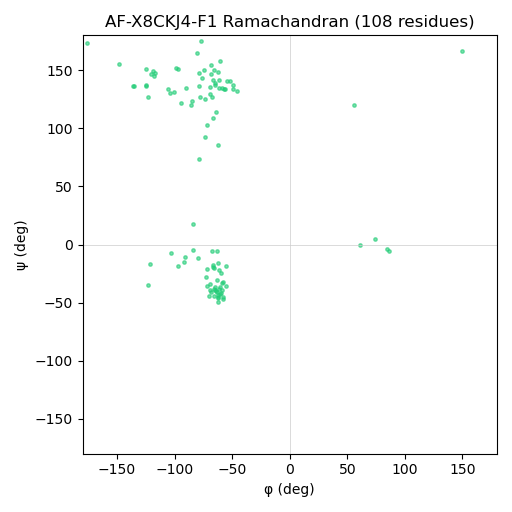 C CA . ALA A 1 91 ? -5.579 -4.374 -7.446 1.00 62.97 91 ALA A CA 1
ATOM 692 C C . ALA A 1 91 ? -4.662 -4.289 -8.680 1.00 62.97 91 ALA A C 1
ATOM 694 O O . ALA A 1 91 ? -4.700 -3.310 -9.407 1.00 62.97 91 ALA A O 1
ATOM 695 N N . ALA A 1 92 ? -3.842 -5.324 -8.891 1.00 59.16 92 ALA A N 1
ATOM 696 C CA . ALA A 1 92 ? -3.008 -5.566 -10.076 1.00 59.16 92 ALA A CA 1
ATOM 697 C C . ALA A 1 92 ? -2.017 -4.448 -10.475 1.00 59.16 92 ALA A C 1
ATOM 699 O O . ALA A 1 92 ? -2.384 -3.351 -10.877 1.00 59.16 92 ALA A O 1
ATOM 700 N N . ILE A 1 93 ? -0.721 -4.775 -10.490 1.00 64.56 93 ILE A N 1
ATOM 701 C CA . ILE A 1 93 ? 0.312 -3.852 -10.974 1.00 64.56 93 ILE A CA 1
ATOM 702 C C . ILE A 1 93 ? 0.440 -3.983 -12.494 1.00 64.56 93 ILE A C 1
ATOM 704 O O . ILE A 1 93 ? 0.800 -5.039 -13.022 1.00 64.56 93 ILE A O 1
ATOM 708 N N . SER A 1 94 ? 0.200 -2.889 -13.208 1.00 66.62 94 SER A N 1
ATOM 709 C CA . SER A 1 94 ? 0.516 -2.767 -14.627 1.00 66.62 94 SER A CA 1
ATOM 710 C C . SER A 1 94 ? 1.980 -2.350 -14.788 1.00 66.62 94 SER A C 1
ATOM 712 O O . SER A 1 94 ? 2.422 -1.344 -14.237 1.00 66.62 94 SER A O 1
ATOM 714 N N . THR A 1 95 ? 2.767 -3.140 -15.521 1.00 64.69 95 THR A N 1
ATOM 715 C CA . THR A 1 95 ? 4.198 -2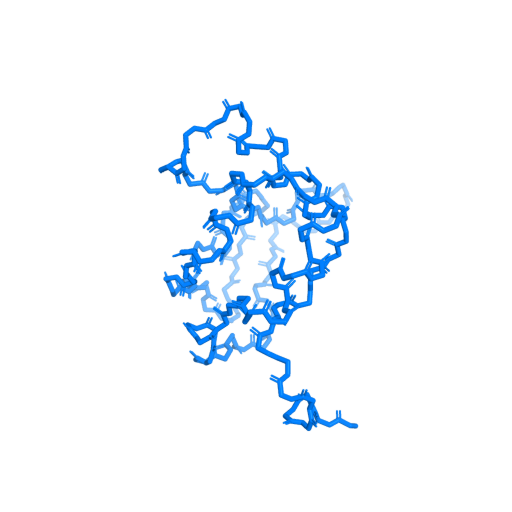.870 -15.743 1.00 64.69 95 THR A CA 1
ATOM 716 C C . THR A 1 95 ? 4.495 -2.639 -17.214 1.00 64.69 95 THR A C 1
ATOM 718 O O . THR A 1 95 ? 3.883 -3.239 -18.100 1.00 64.69 95 THR A O 1
ATOM 721 N N . LEU A 1 96 ? 5.477 -1.781 -17.491 1.00 64.88 96 LEU A N 1
ATOM 722 C CA . LEU A 1 96 ? 6.072 -1.721 -18.820 1.00 64.88 96 LEU A CA 1
ATOM 723 C C . LEU A 1 96 ? 6.823 -3.023 -19.122 1.00 64.88 96 LEU A C 1
ATOM 725 O O . LEU A 1 96 ? 7.504 -3.588 -18.265 1.00 64.88 96 LEU A O 1
ATOM 729 N N . ARG A 1 97 ? 6.739 -3.484 -20.376 1.00 68.12 97 ARG A N 1
ATOM 730 C CA . ARG A 1 97 ? 7.435 -4.699 -20.820 1.00 68.12 97 ARG A CA 1
ATOM 731 C C . ARG A 1 97 ? 8.941 -4.567 -20.580 1.00 68.12 97 ARG A C 1
ATOM 733 O O . ARG A 1 97 ? 9.545 -3.573 -20.985 1.00 68.12 97 ARG A O 1
ATOM 740 N N . ARG A 1 98 ? 9.565 -5.607 -20.022 1.00 71.69 98 ARG A N 1
ATOM 741 C CA . ARG A 1 98 ? 11.029 -5.708 -19.925 1.00 71.69 98 ARG A CA 1
ATOM 742 C C . ARG A 1 98 ? 11.681 -5.406 -21.282 1.00 71.69 98 ARG A C 1
ATOM 744 O O . ARG A 1 98 ? 11.196 -5.850 -22.326 1.00 71.69 98 ARG A O 1
ATOM 751 N N . GLY A 1 99 ? 12.764 -4.632 -21.262 1.00 69.06 99 GLY A N 1
ATOM 752 C CA . GLY A 1 99 ? 13.471 -4.216 -22.476 1.00 69.06 99 GLY A CA 1
ATOM 753 C C . GLY A 1 99 ? 12.895 -2.973 -23.165 1.00 69.06 99 GLY A C 1
ATOM 754 O O . GLY A 1 99 ? 13.485 -2.504 -24.135 1.00 69.06 99 GLY A O 1
ATOM 755 N N . ARG A 1 100 ? 11.776 -2.401 -22.690 1.00 75.38 100 ARG A N 1
ATOM 756 C CA . ARG A 1 100 ? 11.308 -1.091 -23.172 1.00 75.38 100 ARG A CA 1
ATOM 757 C C . ARG A 1 100 ? 12.253 0.008 -22.713 1.00 75.38 100 ARG A C 1
ATOM 759 O O . ARG A 1 100 ? 12.624 0.072 -21.543 1.00 75.38 100 ARG A O 1
ATOM 766 N N . ALA A 1 101 ? 12.573 0.896 -23.641 1.00 73.81 101 ALA A N 1
ATOM 767 C CA . ALA A 1 101 ? 13.242 2.141 -23.344 1.00 73.81 101 ALA A CA 1
ATOM 768 C C . ALA A 1 101 ? 12.234 3.166 -22.797 1.00 73.81 101 ALA A C 1
ATOM 770 O O . ALA A 1 101 ? 11.118 3.274 -23.310 1.00 73.81 101 ALA A O 1
ATOM 771 N N . VAL A 1 102 ? 12.618 3.885 -21.747 1.00 73.88 102 VAL A N 1
ATOM 772 C CA . VAL A 1 102 ? 11.784 4.832 -21.008 1.00 73.88 102 VAL A CA 1
ATOM 773 C C . VAL A 1 102 ? 12.580 6.103 -20.758 1.00 73.88 102 VAL A C 1
ATOM 775 O O . VAL A 1 102 ? 13.759 6.054 -20.390 1.00 73.88 102 VAL A O 1
ATOM 778 N N . LEU A 1 103 ? 11.923 7.243 -20.970 1.00 73.06 103 LEU A N 1
ATOM 779 C CA . LEU A 1 103 ? 12.493 8.552 -20.686 1.00 73.06 103 LEU A CA 1
ATOM 780 C C . LEU A 1 103 ? 12.470 8.826 -19.172 1.00 73.06 103 LEU A C 1
ATOM 782 O O . LEU A 1 103 ? 11.492 8.468 -18.504 1.00 73.06 103 LEU A O 1
ATOM 786 N N . PRO A 1 104 ? 13.498 9.489 -18.619 1.00 67.06 104 PRO A N 1
ATOM 787 C CA . PRO A 1 104 ? 13.498 9.956 -17.240 1.00 67.06 104 PRO A CA 1
ATOM 788 C C . PRO A 1 104 ? 12.216 10.729 -16.893 1.00 67.06 104 PRO A C 1
ATOM 790 O O . PRO A 1 104 ? 11.779 11.577 -17.663 1.00 67.06 104 PRO A O 1
ATOM 793 N N . GLY A 1 105 ? 11.612 10.423 -15.741 1.00 66.50 105 GLY A N 1
ATOM 794 C CA . GLY A 1 105 ? 10.360 11.047 -15.284 1.00 66.50 105 GLY A CA 1
ATOM 795 C C . GLY A 1 105 ? 9.065 10.395 -15.790 1.00 66.50 105 GLY A C 1
ATOM 796 O O . GLY A 1 105 ? 7.986 10.763 -15.333 1.00 66.50 105 GLY A O 1
ATOM 797 N N . SER A 1 106 ? 9.136 9.399 -16.678 1.00 67.12 106 SER A N 1
ATOM 798 C CA . SER A 1 106 ? 7.948 8.635 -17.093 1.00 67.12 106 SER A CA 1
ATOM 799 C C . SER A 1 106 ? 7.497 7.660 -15.996 1.00 67.12 106 SER A C 1
ATOM 801 O O . SER A 1 106 ? 8.327 7.119 -15.265 1.00 67.12 106 SER A O 1
ATOM 803 N N . ARG A 1 107 ? 6.195 7.351 -15.915 1.00 63.50 107 ARG A N 1
ATOM 804 C CA . ARG A 1 107 ? 5.698 6.266 -15.049 1.00 63.50 107 ARG A CA 1
ATOM 805 C C . ARG A 1 107 ? 6.057 4.907 -15.654 1.00 63.50 107 ARG A C 1
ATOM 807 O O . ARG A 1 107 ? 5.709 4.629 -16.798 1.00 63.50 107 ARG A O 1
ATOM 814 N N . CYS A 1 108 ? 6.739 4.066 -14.881 1.00 62.06 108 CYS A N 1
ATOM 815 C CA . CYS A 1 108 ? 7.155 2.727 -15.319 1.00 62.06 108 CYS A CA 1
ATOM 816 C C . CYS A 1 108 ? 6.200 1.610 -14.875 1.00 62.06 108 CYS A C 1
ATOM 818 O O . CYS A 1 108 ? 6.227 0.510 -15.430 1.00 62.06 108 CYS A O 1
ATOM 820 N N . PHE A 1 109 ? 5.373 1.906 -13.874 1.00 64.94 109 PHE A N 1
ATOM 821 C CA . PHE A 1 109 ? 4.336 1.039 -13.340 1.00 64.94 109 PHE A CA 1
ATOM 822 C C . PHE A 1 109 ? 3.166 1.888 -12.823 1.00 64.94 109 PHE A C 1
ATOM 824 O O . PHE A 1 109 ? 3.335 3.071 -12.484 1.00 64.94 109 PHE A O 1
ATOM 831 N N . ARG A 1 110 ? 1.982 1.283 -12.791 1.00 59.59 110 ARG A N 1
ATOM 832 C CA . ARG A 1 110 ? 0.776 1.816 -12.155 1.00 59.59 110 ARG A CA 1
ATOM 833 C C . ARG A 1 110 ? 0.059 0.691 -11.437 1.00 59.59 110 ARG A C 1
ATOM 835 O O . ARG A 1 110 ? -0.048 -0.389 -12.063 1.00 59.59 110 ARG A O 1
#

Sequence (110 aa):
MRCEQLGLRWLLTDKYELTMLAARCATVPPSAAPPSSCSPPAPGRPSLRVVAGLPLPRSVAEFGFDDDALELLAEFLDPATVEYLRVTRFAAISTLRRGRAVLPGSRCFR

Secondary structure (DSSP, 8-state):
--GGGG---S----HHHHHHHHHHHHHS-TTSPP----PPP-TTS-S-EE--SPPPPGGGGG----HHHHHHHHTTS-HHHHHHHHH-------BPPTT-EE-TT---B-

Radius of gyration: 16.73 Å; Cα contacts (8 Å, |Δi|>4): 106; chains: 1; bounding box: 36×35×42 Å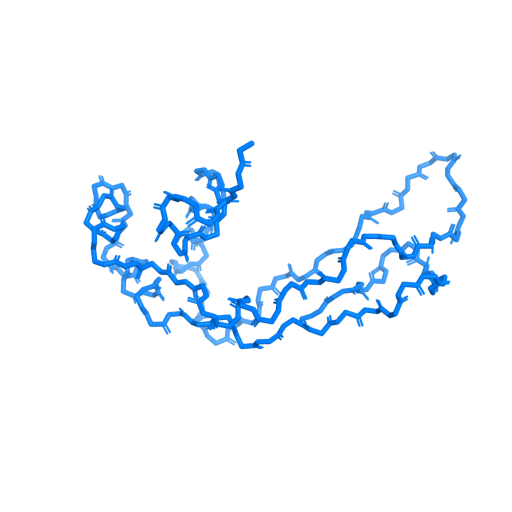

Mean predicted aligned error: 10.97 Å

Foldseek 3Di:
DDPVPPPQLAPPDDPVNLVVLLVCVVPDPLPDDDDQWDDADDPPDDQKDFDDDDPDDPCLQVRAQDPVRLVVCVVPHDPSSSVSRHPDGDPDKDADDGGDIDGGGDRGID